Protein AF-D5GUL9-F1 (afdb_monomer_lite)

Structure (mmCIF, N/CA/C/O backbone):
data_AF-D5GUL9-F1
#
_entry.id   AF-D5GUL9-F1
#
loop_
_atom_site.group_PDB
_atom_site.id
_atom_site.type_symbol
_atom_site.label_atom_id
_atom_site.label_alt_id
_atom_site.label_comp_id
_atom_site.label_asym_id
_atom_site.label_entity_id
_atom_site.label_seq_id
_atom_site.pdbx_PDB_ins_code
_atom_site.Cartn_x
_atom_site.Cartn_y
_atom_site.Cartn_z
_atom_site.occupancy
_atom_site.B_iso_or_equiv
_atom_site.auth_seq_id
_atom_site.auth_comp_id
_atom_site.auth_asym_id
_atom_site.auth_atom_id
_atom_site.pdbx_PDB_model_num
ATOM 1 N N . ILE A 1 1 ? 2.784 20.457 -1.565 1.00 45.47 1 ILE A N 1
ATOM 2 C CA . ILE A 1 1 ? 2.070 19.154 -1.666 1.00 45.47 1 ILE A CA 1
ATOM 3 C C . ILE A 1 1 ? 2.565 18.297 -2.845 1.00 45.47 1 ILE A C 1
ATOM 5 O O . ILE A 1 1 ? 2.375 17.093 -2.819 1.00 45.47 1 ILE A O 1
ATOM 9 N N . THR A 1 2 ? 3.294 18.851 -3.817 1.00 45.06 2 THR A N 1
ATOM 10 C CA . THR A 1 2 ? 3.785 18.131 -5.011 1.00 45.06 2 THR A CA 1
ATOM 11 C C . THR A 1 2 ? 5.246 17.654 -4.959 1.00 45.06 2 THR A C 1
ATOM 13 O O . THR A 1 2 ? 5.684 17.005 -5.896 1.00 45.06 2 THR A O 1
ATOM 16 N N . SER A 1 3 ? 6.004 17.922 -3.888 1.00 44.41 3 SER A N 1
ATOM 17 C CA . SER A 1 3 ? 7.463 17.697 -3.845 1.00 44.41 3 SER A CA 1
ATOM 18 C C . SER A 1 3 ? 7.955 16.531 -2.974 1.00 44.41 3 SER A C 1
ATOM 20 O O . SER A 1 3 ? 9.156 16.307 -2.916 1.00 44.41 3 SER A O 1
ATOM 22 N N . LEU A 1 4 ? 7.079 15.793 -2.279 1.00 50.78 4 LEU 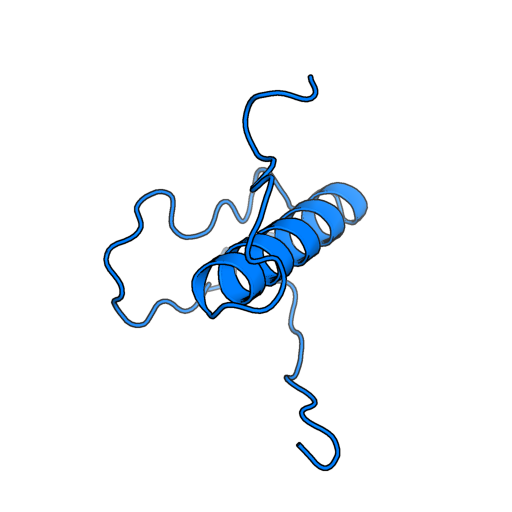A N 1
ATOM 23 C CA . LEU A 1 4 ? 7.510 14.787 -1.285 1.00 50.78 4 LEU A CA 1
ATOM 24 C C . LEU A 1 4 ? 7.364 13.322 -1.730 1.00 50.78 4 LEU A C 1
ATOM 26 O O . LEU A 1 4 ? 7.874 12.442 -1.051 1.00 50.78 4 LEU A O 1
ATOM 30 N N . TRP A 1 5 ? 6.715 13.049 -2.868 1.00 52.69 5 TRP A N 1
ATOM 31 C CA . TRP A 1 5 ? 6.429 11.672 -3.322 1.00 52.69 5 TRP A CA 1
ATOM 32 C C . TRP A 1 5 ? 6.608 11.458 -4.831 1.00 52.69 5 TRP A C 1
ATOM 34 O O . TRP A 1 5 ? 6.280 10.395 -5.353 1.00 52.69 5 TRP A O 1
ATOM 44 N N . TYR A 1 6 ? 7.082 12.475 -5.552 1.00 50.69 6 TYR A N 1
ATOM 45 C CA . TYR A 1 6 ? 7.183 12.444 -7.005 1.00 50.69 6 TYR A CA 1
ATOM 46 C C . TYR A 1 6 ? 8.559 11.917 -7.425 1.00 50.69 6 TYR A C 1
ATOM 48 O O . TYR A 1 6 ? 9.561 12.615 -7.291 1.00 50.69 6 TYR A O 1
ATOM 56 N N . GLN A 1 7 ? 8.617 10.680 -7.929 1.00 59.69 7 GLN A N 1
ATOM 57 C CA . GLN A 1 7 ? 9.742 10.257 -8.762 1.00 59.69 7 GLN A CA 1
ATOM 58 C C . GLN A 1 7 ? 9.571 10.911 -10.139 1.00 59.69 7 GLN A C 1
ATOM 60 O O . GLN A 1 7 ? 8.706 10.510 -10.909 1.00 59.69 7 GLN A O 1
ATOM 65 N N . GLU A 1 8 ? 10.375 11.935 -10.436 1.00 63.94 8 GLU A N 1
ATOM 66 C CA . GLU A 1 8 ? 10.331 12.684 -11.707 1.00 63.94 8 GLU A CA 1
ATOM 67 C C . GLU A 1 8 ? 10.637 11.823 -12.941 1.00 63.94 8 GLU A C 1
ATOM 69 O O . GLU A 1 8 ? 10.197 12.129 -14.048 1.00 63.94 8 GLU A O 1
ATOM 74 N N . VAL A 1 9 ? 11.377 10.729 -12.753 1.00 73.62 9 VAL A N 1
ATOM 75 C CA . VAL A 1 9 ? 11.799 9.793 -13.798 1.00 73.62 9 VAL A CA 1
ATOM 76 C C . VAL A 1 9 ? 11.776 8.359 -13.257 1.00 73.62 9 VAL A C 1
ATOM 78 O O . VAL A 1 9 ? 11.913 8.139 -12.055 1.00 73.62 9 VAL A O 1
ATOM 81 N N . GLY A 1 10 ? 11.621 7.362 -14.136 1.00 76.69 10 GLY A N 1
ATOM 82 C CA . GLY A 1 10 ? 11.665 5.945 -13.742 1.00 76.69 10 GLY A CA 1
ATOM 83 C C . GLY A 1 10 ? 10.361 5.388 -13.158 1.00 76.69 10 GLY A C 1
ATOM 84 O O . GLY A 1 10 ? 10.400 4.501 -12.315 1.00 76.69 10 GLY A O 1
ATOM 85 N N . LEU A 1 11 ? 9.206 5.860 -13.631 1.00 82.19 11 LEU A N 1
ATOM 86 C CA . LEU A 1 11 ? 7.871 5.477 -13.137 1.00 82.19 11 LEU A CA 1
ATOM 87 C C . LEU A 1 11 ? 7.503 3.990 -13.311 1.00 82.19 11 LEU A C 1
ATOM 89 O O . LEU A 1 11 ? 6.481 3.548 -12.796 1.00 82.19 11 LEU A O 1
ATOM 93 N N . THR A 1 12 ? 8.313 3.221 -14.037 1.00 86.44 12 THR A N 1
ATOM 94 C CA . THR A 1 12 ? 8.091 1.795 -14.317 1.00 86.44 12 THR A CA 1
ATOM 95 C C . THR A 1 12 ? 9.121 0.883 -13.648 1.00 86.44 12 THR A C 1
ATOM 97 O O . THR A 1 12 ? 9.183 -0.302 -13.966 1.00 86.44 12 THR A O 1
ATOM 100 N N . ASN A 1 13 ? 9.970 1.411 -12.760 1.00 90.62 13 ASN A N 1
ATOM 101 C CA . ASN A 1 13 ? 10.923 0.590 -12.013 1.00 90.62 13 ASN A CA 1
ATOM 102 C C . ASN A 1 13 ? 10.249 -0.101 -10.806 1.00 90.62 13 ASN A C 1
ATOM 104 O O . ASN A 1 13 ? 9.117 0.205 -10.430 1.00 90.62 13 ASN A O 1
ATOM 108 N N . TYR A 1 14 ? 10.966 -1.032 -10.174 1.00 87.25 14 TYR A N 1
ATOM 109 C CA . TYR A 1 14 ? 10.454 -1.786 -9.026 1.00 87.25 14 TYR A CA 1
ATOM 110 C C . TYR A 1 14 ? 10.095 -0.894 -7.821 1.00 87.25 14 TYR A C 1
ATOM 112 O O . TYR A 1 14 ? 9.093 -1.126 -7.148 1.00 87.25 14 TYR A O 1
ATOM 120 N N . ALA A 1 15 ? 10.868 0.169 -7.573 1.00 87.56 15 ALA A N 1
ATOM 121 C CA . ALA A 1 15 ? 10.583 1.114 -6.494 1.00 87.56 15 ALA A CA 1
ATOM 122 C C . ALA A 1 15 ? 9.283 1.897 -6.749 1.00 87.56 15 ALA A C 1
ATOM 124 O O . ALA A 1 15 ? 8.485 2.081 -5.833 1.00 87.56 15 ALA A O 1
ATOM 125 N N . ALA A 1 16 ? 9.023 2.293 -7.997 1.00 87.50 16 ALA A N 1
ATOM 126 C CA . ALA A 1 16 ? 7.782 2.935 -8.404 1.00 87.50 16 ALA A CA 1
ATOM 127 C C . ALA A 1 16 ? 6.587 1.982 -8.240 1.00 87.50 16 ALA A C 1
ATOM 129 O O . ALA A 1 16 ? 5.557 2.388 -7.702 1.00 87.50 16 ALA A O 1
ATOM 130 N N . ALA A 1 17 ? 6.733 0.701 -8.601 1.00 90.19 17 ALA A N 1
ATOM 131 C CA . ALA A 1 17 ? 5.705 -0.313 -8.351 1.00 90.19 17 ALA A CA 1
ATOM 132 C C . ALA A 1 17 ? 5.374 -0.432 -6.849 1.00 90.19 17 ALA A C 1
ATOM 134 O O . ALA A 1 17 ? 4.203 -0.362 -6.474 1.00 90.19 17 ALA A O 1
ATOM 135 N N . TYR A 1 18 ? 6.385 -0.489 -5.976 1.00 90.50 18 TYR A N 1
ATOM 136 C CA . TYR A 1 18 ? 6.179 -0.492 -4.523 1.00 90.50 18 TYR A CA 1
ATOM 137 C C . TYR A 1 18 ? 5.466 0.776 -4.023 1.00 90.50 18 TYR A C 1
ATOM 139 O O . TYR A 1 18 ? 4.454 0.689 -3.322 1.00 90.50 18 TYR A O 1
ATOM 147 N N . CYS A 1 19 ? 5.932 1.961 -4.433 1.00 90.19 19 CYS A N 1
ATOM 148 C CA . CYS A 1 19 ? 5.311 3.238 -4.073 1.00 90.19 19 CYS A CA 1
ATOM 149 C C . CYS A 1 19 ? 3.841 3.307 -4.516 1.00 90.19 19 CYS A C 1
ATOM 151 O O . CYS A 1 19 ? 2.987 3.762 -3.752 1.00 90.19 19 CYS A O 1
ATOM 153 N N . THR A 1 20 ? 3.523 2.839 -5.728 1.00 91.12 20 THR A N 1
ATOM 154 C CA . THR A 1 20 ? 2.140 2.812 -6.232 1.00 91.12 20 THR A CA 1
ATOM 155 C C . THR A 1 20 ? 1.263 1.817 -5.473 1.00 91.12 20 THR A C 1
ATOM 157 O O . THR A 1 20 ? 0.143 2.176 -5.109 1.00 91.12 20 THR A O 1
ATOM 160 N N . GLY A 1 21 ? 1.766 0.620 -5.152 1.00 91.88 21 GLY A N 1
ATOM 161 C CA . GLY A 1 21 ? 1.052 -0.357 -4.325 1.00 91.88 21 GLY A CA 1
ATOM 162 C C . GLY A 1 21 ? 0.728 0.192 -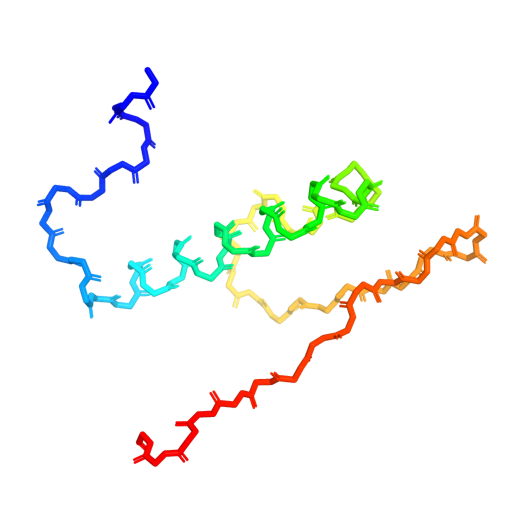2.934 1.00 91.88 21 GLY A C 1
ATOM 163 O O . GLY A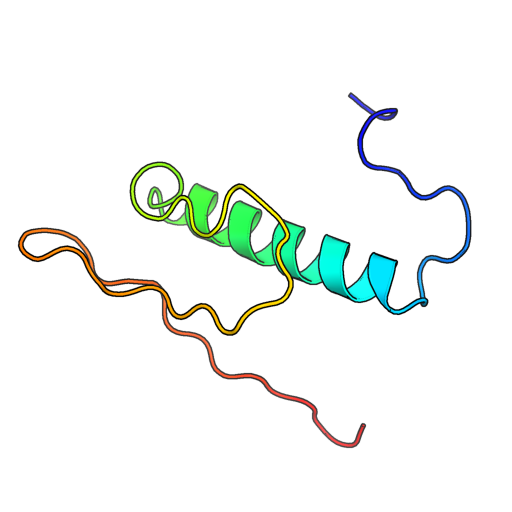 1 21 ? -0.427 0.151 -2.500 1.00 91.88 21 GLY A O 1
ATOM 164 N N . LEU A 1 22 ? 1.714 0.810 -2.275 1.00 91.88 22 LEU A N 1
ATOM 165 C CA . LEU A 1 22 ? 1.527 1.462 -0.977 1.00 91.88 22 LEU A CA 1
ATOM 166 C C . LEU A 1 22 ? 0.520 2.620 -1.062 1.00 91.88 22 LEU A C 1
ATOM 168 O O . LEU A 1 22 ? -0.361 2.741 -0.208 1.00 91.88 22 LEU A O 1
ATOM 172 N N . LEU A 1 23 ? 0.608 3.452 -2.103 1.00 92.56 23 LEU A N 1
ATOM 173 C CA . LEU A 1 23 ? -0.318 4.562 -2.323 1.00 92.56 23 LEU A CA 1
ATOM 174 C C . LEU A 1 23 ? -1.765 4.075 -2.483 1.00 92.56 23 LEU A C 1
ATOM 176 O O . LEU A 1 23 ? -2.680 4.668 -1.904 1.00 92.56 23 LEU A O 1
ATOM 180 N N . VAL A 1 24 ? -1.982 3.002 -3.250 1.00 93.75 24 VAL A N 1
ATOM 181 C CA . VAL A 1 24 ? -3.310 2.401 -3.438 1.00 93.75 24 VAL A CA 1
ATOM 182 C C . VAL A 1 24 ? -3.838 1.836 -2.121 1.00 93.75 24 VAL A C 1
ATOM 184 O O . VAL A 1 24 ? -4.976 2.144 -1.761 1.00 93.75 24 VAL A O 1
ATOM 187 N N . ALA A 1 25 ? -3.019 1.095 -1.366 1.00 92.25 25 ALA A N 1
ATOM 188 C CA . ALA A 1 25 ? -3.409 0.548 -0.066 1.00 92.25 25 ALA A CA 1
ATOM 189 C C . ALA A 1 25 ? -3.836 1.653 0.918 1.00 92.25 25 ALA A C 1
ATOM 191 O O . ALA A 1 25 ? -4.917 1.578 1.505 1.00 92.25 25 ALA A O 1
ATOM 192 N N . ARG A 1 26 ? -3.052 2.736 1.040 1.00 93.12 26 ARG A N 1
ATOM 193 C CA . ARG A 1 26 ? -3.393 3.875 1.915 1.00 93.12 26 ARG A CA 1
ATOM 194 C C . ARG A 1 26 ? -4.661 4.589 1.483 1.00 93.12 26 ARG A C 1
ATOM 196 O O . ARG A 1 26 ? -5.514 4.874 2.320 1.00 93.12 26 ARG A O 1
ATOM 203 N N . ARG A 1 27 ? -4.817 4.841 0.181 1.00 94.25 27 ARG A N 1
ATOM 204 C CA . ARG A 1 27 ? -6.023 5.477 -0.363 1.00 94.25 27 ARG A CA 1
ATOM 205 C C . ARG A 1 27 ? -7.270 4.630 -0.106 1.00 94.25 27 ARG A C 1
ATOM 207 O O . ARG A 1 27 ? -8.335 5.181 0.163 1.00 94.25 27 ARG A O 1
ATOM 214 N N . LEU A 1 28 ? -7.149 3.307 -0.200 1.00 93.44 28 LEU A N 1
ATOM 215 C CA . LEU A 1 28 ? -8.247 2.383 0.057 1.00 93.44 28 LEU A CA 1
ATOM 216 C C . LEU A 1 28 ? -8.617 2.352 1.545 1.00 93.44 28 LEU A C 1
ATOM 218 O O . LEU A 1 28 ? -9.792 2.503 1.870 1.00 93.44 28 LEU A O 1
ATOM 222 N N . LEU A 1 29 ? -7.635 2.242 2.444 1.00 92.44 29 LEU A N 1
ATOM 223 C CA . LEU A 1 29 ? -7.887 2.243 3.889 1.00 92.44 29 LEU A CA 1
ATOM 224 C C . LEU A 1 29 ? -8.507 3.561 4.370 1.00 92.44 29 LEU A C 1
ATOM 226 O O . LEU A 1 29 ? -9.455 3.527 5.148 1.00 92.44 29 LEU A O 1
ATOM 230 N N . GLN A 1 30 ? -8.057 4.706 3.845 1.00 93.50 30 GLN A N 1
ATOM 231 C CA . GLN A 1 30 ? -8.667 6.010 4.143 1.00 93.50 30 GLN A CA 1
ATOM 232 C C . GLN A 1 30 ? -10.134 6.075 3.711 1.00 93.50 30 GLN A C 1
ATOM 234 O O . GLN A 1 30 ? -10.975 6.597 4.436 1.00 93.50 30 GLN A O 1
ATOM 239 N N . ARG A 1 31 ? -10.471 5.513 2.543 1.00 93.06 31 ARG A N 1
ATOM 240 C CA . ARG A 1 31 ? -11.863 5.456 2.066 1.00 93.06 31 ARG A CA 1
ATOM 241 C C . ARG A 1 31 ? -12.755 4.555 2.917 1.00 93.06 31 ARG A C 1
ATOM 243 O O . ARG A 1 31 ? -13.951 4.811 2.988 1.00 93.06 31 ARG A O 1
ATOM 250 N N . LEU A 1 32 ? -12.187 3.519 3.529 1.00 92.00 32 LEU A N 1
ATOM 251 C CA . LEU A 1 32 ? -12.901 2.603 4.421 1.00 92.00 32 LEU A CA 1
ATOM 252 C C . LEU A 1 32 ? -12.893 3.059 5.891 1.00 92.00 32 LEU A C 1
ATOM 254 O O . LEU A 1 32 ? -13.537 2.417 6.714 1.00 92.00 32 LEU A O 1
ATOM 258 N N . GLY A 1 33 ? -12.184 4.142 6.230 1.00 90.25 33 GLY A N 1
ATOM 259 C CA . GLY A 1 33 ? -12.033 4.616 7.612 1.00 90.25 33 GLY A CA 1
ATOM 260 C C . GLY A 1 33 ? -11.178 3.696 8.495 1.00 90.25 33 GLY A C 1
ATOM 261 O O . GLY A 1 33 ? -11.381 3.641 9.704 1.00 90.25 33 GLY A O 1
ATOM 262 N N . LEU A 1 34 ? -10.259 2.941 7.888 1.00 91.00 34 LEU A N 1
ATOM 263 C CA . LEU A 1 34 ? -9.413 1.931 8.539 1.00 91.00 34 LEU A CA 1
ATOM 264 C C . LEU A 1 34 ? -7.929 2.330 8.605 1.00 91.00 34 LEU A C 1
ATOM 266 O O . LEU A 1 34 ? -7.090 1.540 9.036 1.00 91.00 34 LEU A O 1
ATOM 270 N N . ASP A 1 35 ? -7.585 3.530 8.149 1.00 88.38 35 ASP A N 1
ATOM 271 C CA . ASP A 1 35 ? -6.210 4.004 7.979 1.00 88.38 35 ASP A CA 1
ATOM 272 C C . ASP A 1 35 ? -5.445 4.185 9.294 1.00 88.38 35 ASP A C 1
ATOM 274 O O . ASP A 1 35 ? -4.240 3.936 9.331 1.00 88.38 35 ASP A O 1
ATOM 278 N N . SER A 1 36 ? -6.138 4.575 10.364 1.00 87.94 36 SER A N 1
ATOM 279 C CA . SER A 1 36 ? -5.560 4.704 11.706 1.00 87.94 36 SER A CA 1
ATOM 280 C C . SER A 1 36 ? -5.401 3.361 12.422 1.00 87.94 36 SER A C 1
ATOM 282 O O . SER A 1 36 ? -4.449 3.179 13.177 1.00 87.94 36 SER A O 1
ATOM 284 N N . LEU A 1 37 ? -6.315 2.418 12.173 1.00 88.44 37 LEU A N 1
ATOM 285 C CA . LEU A 1 37 ? -6.334 1.101 12.812 1.00 88.44 37 LEU A CA 1
ATOM 286 C C . LEU A 1 37 ? -5.284 0.166 12.196 1.00 88.44 37 LEU A C 1
ATOM 288 O O . LEU A 1 37 ? -4.552 -0.515 12.907 1.00 88.44 37 LEU A O 1
ATOM 292 N N . TYR A 1 38 ? -5.187 0.170 10.865 1.00 89.06 38 TYR A N 1
ATOM 293 C CA . TYR A 1 38 ? -4.266 -0.671 10.107 1.00 89.06 38 TYR A CA 1
ATOM 294 C C . TYR A 1 38 ? -3.144 0.175 9.502 1.00 89.06 38 TYR A C 1
ATOM 296 O O . TYR A 1 38 ? -3.033 0.364 8.287 1.00 89.06 38 TYR A O 1
ATOM 304 N N . ALA A 1 39 ? -2.274 0.675 10.382 1.00 86.44 39 ALA A N 1
ATOM 305 C CA . ALA A 1 39 ? -1.108 1.458 9.994 1.00 86.44 39 ALA A CA 1
ATOM 306 C C . ALA A 1 39 ? -0.054 0.634 9.231 1.00 86.44 39 ALA A C 1
ATOM 308 O O . ALA A 1 39 ? 0.739 1.234 8.519 1.00 86.44 39 ALA A O 1
ATOM 309 N N . GLY A 1 40 ? -0.064 -0.702 9.287 1.00 88.00 40 GLY A N 1
ATOM 310 C CA . GLY A 1 40 ? 0.918 -1.553 8.600 1.00 88.00 40 GLY A CA 1
ATOM 311 C C . GLY A 1 40 ? 2.361 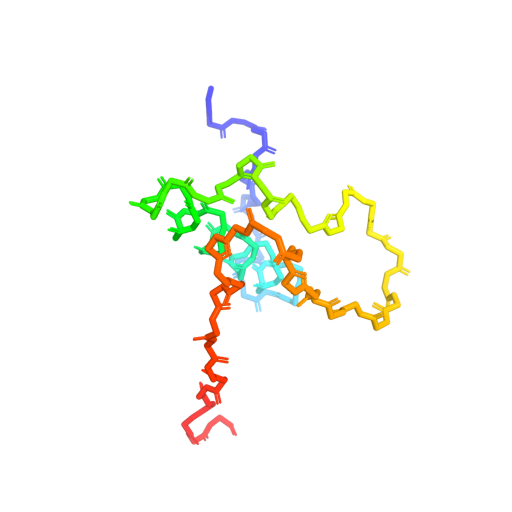-1.327 9.080 1.00 88.00 40 GLY A C 1
ATOM 312 O O . GLY A 1 40 ? 2.579 -0.756 10.145 1.00 88.00 40 GLY A O 1
ATOM 313 N N . ALA A 1 41 ? 3.351 -1.755 8.292 1.00 87.06 41 ALA A N 1
ATOM 314 C CA . ALA A 1 41 ? 4.764 -1.522 8.596 1.00 87.06 41 ALA A CA 1
ATOM 315 C C . ALA A 1 41 ? 5.155 -0.053 8.335 1.00 87.06 41 ALA A C 1
ATOM 317 O O . ALA A 1 41 ? 5.011 0.452 7.218 1.00 87.06 41 ALA A O 1
ATOM 318 N N . THR A 1 42 ? 5.635 0.644 9.370 1.00 84.06 42 THR A N 1
ATOM 319 C CA . THR A 1 42 ? 6.094 2.044 9.287 1.00 84.06 42 THR A CA 1
ATOM 320 C C . THR A 1 42 ? 7.539 2.171 8.819 1.00 84.06 42 THR A C 1
ATOM 322 O O . THR A 1 42 ? 7.912 3.198 8.256 1.00 84.06 42 THR A O 1
ATOM 325 N N . GLU A 1 43 ? 8.342 1.131 9.034 1.00 86.25 43 GLU A N 1
ATOM 326 C CA . GLU A 1 43 ? 9.727 1.041 8.583 1.00 86.25 43 GLU A CA 1
ATOM 327 C C . GLU A 1 43 ? 9.846 0.002 7.467 1.00 86.25 43 GLU A C 1
ATOM 329 O O . GLU A 1 43 ? 9.185 -1.036 7.485 1.00 86.25 43 GLU A O 1
ATOM 334 N N . VAL A 1 44 ? 10.685 0.294 6.474 1.00 82.44 44 VAL A N 1
ATOM 335 C CA . VAL A 1 44 ? 10.904 -0.588 5.324 1.00 82.44 44 VAL A CA 1
ATOM 336 C C . VAL A 1 44 ? 12.095 -1.494 5.632 1.00 82.44 44 VAL A C 1
ATOM 338 O O . VAL A 1 44 ? 13.234 -1.119 5.364 1.00 82.44 44 VAL A O 1
ATOM 341 N N . THR A 1 45 ? 11.840 -2.666 6.218 1.00 87.00 45 THR A N 1
ATOM 342 C CA . THR A 1 45 ? 12.887 -3.664 6.525 1.00 87.00 45 THR A CA 1
ATOM 343 C C . THR A 1 45 ? 13.073 -4.695 5.410 1.00 87.00 45 THR A C 1
ATOM 345 O O . THR A 1 45 ? 14.157 -5.248 5.258 1.00 87.00 45 THR A O 1
ATOM 348 N N . GLY A 1 46 ? 12.045 -4.902 4.578 1.00 84.25 46 GLY A N 1
ATOM 349 C CA . GLY A 1 46 ? 12.047 -5.896 3.498 1.00 84.25 46 GLY A CA 1
ATOM 350 C C . GLY A 1 46 ? 11.690 -7.314 3.949 1.00 84.25 46 GLY A C 1
ATOM 351 O O . GLY A 1 46 ? 11.702 -8.224 3.123 1.00 84.25 46 GLY A O 1
ATOM 352 N N . ASP A 1 47 ? 11.352 -7.494 5.225 1.00 89.56 47 ASP A N 1
ATOM 353 C CA . ASP A 1 47 ? 10.901 -8.773 5.764 1.00 89.56 47 ASP A CA 1
ATOM 354 C C . ASP A 1 47 ? 9.454 -9.081 5.358 1.00 89.56 47 ASP A C 1
ATOM 356 O O . ASP A 1 47 ? 8.683 -8.202 4.959 1.00 89.56 47 ASP A O 1
ATOM 360 N N . GLU A 1 48 ? 9.068 -10.349 5.488 1.00 88.44 48 GLU A N 1
ATOM 361 C CA . GLU A 1 48 ? 7.682 -10.760 5.301 1.00 88.44 48 GLU A CA 1
ATOM 362 C C . GLU A 1 48 ? 6.791 -10.138 6.387 1.00 88.44 48 GLU A C 1
ATOM 364 O O . GLU A 1 48 ? 7.031 -10.297 7.584 1.00 88.44 48 GLU A O 1
ATOM 369 N N . PHE A 1 49 ? 5.740 -9.435 5.963 1.00 89.69 49 PHE A N 1
ATOM 370 C CA . PHE A 1 49 ? 4.798 -8.772 6.856 1.00 89.69 49 PHE A CA 1
ATOM 371 C C . PHE A 1 49 ? 3.360 -9.072 6.434 1.00 89.69 49 PHE A C 1
ATOM 373 O O . PHE A 1 49 ? 2.948 -8.737 5.323 1.00 89.69 49 PHE A O 1
ATOM 380 N N . ASN A 1 50 ? 2.586 -9.650 7.352 1.00 88.56 50 ASN A N 1
ATOM 381 C CA . ASN A 1 50 ? 1.160 -9.909 7.184 1.00 88.56 50 ASN A CA 1
ATOM 382 C C . ASN A 1 50 ? 0.382 -9.161 8.272 1.00 88.56 50 ASN A C 1
ATOM 384 O O . ASN A 1 50 ? 0.736 -9.207 9.449 1.00 88.56 50 ASN A O 1
ATOM 388 N N . VAL A 1 51 ? -0.660 -8.430 7.868 1.00 87.75 51 VAL A N 1
ATOM 389 C CA . VAL A 1 51 ? -1.509 -7.681 8.802 1.00 87.75 51 VAL A CA 1
ATOM 390 C C . VAL A 1 51 ? -2.512 -8.633 9.432 1.00 87.75 51 VAL A C 1
ATOM 392 O O . VAL A 1 51 ? -3.398 -9.142 8.747 1.00 87.75 51 VAL A O 1
ATOM 395 N N . GLU A 1 52 ? -2.407 -8.807 10.743 1.00 87.62 52 GLU A N 1
ATOM 396 C CA . GLU A 1 52 ? -3.402 -9.528 11.529 1.00 87.62 52 GLU A CA 1
ATOM 397 C C . GLU A 1 52 ? -4.575 -8.605 11.908 1.00 87.62 52 GLU A C 1
ATOM 399 O O . GLU A 1 52 ? -4.380 -7.404 12.141 1.00 87.62 52 GLU A O 1
ATOM 404 N N . PRO A 1 53 ? -5.812 -9.130 11.952 1.00 85.69 53 PRO A N 1
ATOM 405 C CA . PRO A 1 53 ? -6.971 -8.368 12.392 1.00 85.69 53 PRO A CA 1
ATOM 406 C C . PRO A 1 53 ? -6.883 -8.044 13.888 1.00 85.69 53 PRO A C 1
ATOM 408 O O . PRO A 1 53 ? -6.332 -8.808 14.675 1.00 85.69 53 PRO A O 1
ATOM 411 N N . VAL A 1 54 ? -7.475 -6.923 14.298 1.00 86.12 54 VAL A N 1
ATOM 412 C CA . VAL A 1 54 ? -7.617 -6.605 15.727 1.00 86.12 54 VAL A CA 1
ATOM 413 C C . VAL A 1 54 ? -8.731 -7.443 16.374 1.00 86.12 5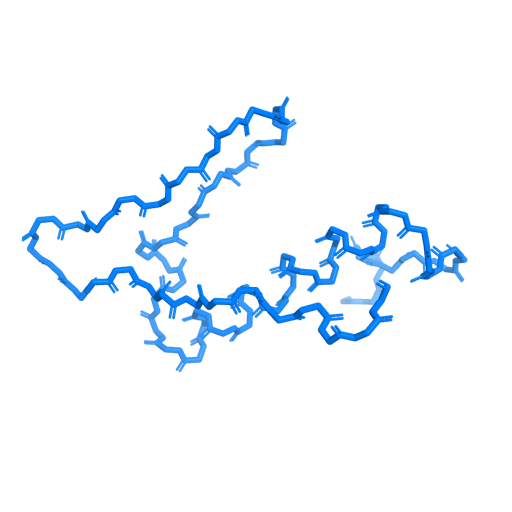4 VAL A C 1
ATOM 415 O O . VAL A 1 54 ? -9.774 -7.659 15.760 1.00 86.12 54 VAL A O 1
ATOM 418 N N . ASP A 1 55 ? -8.549 -7.858 17.633 1.00 80.12 55 ASP A N 1
ATOM 419 C CA . ASP A 1 55 ? -9.478 -8.769 18.334 1.00 80.12 55 ASP A CA 1
ATOM 420 C C . ASP A 1 55 ? -10.916 -8.230 18.473 1.00 80.12 55 ASP A C 1
ATOM 422 O O . ASP A 1 55 ? -11.878 -8.990 18.420 1.00 80.12 55 ASP A O 1
ATOM 426 N N . ASN A 1 56 ? -11.080 -6.915 18.658 1.00 79.19 56 ASN A N 1
ATOM 427 C CA . ASN A 1 56 ? -12.375 -6.263 18.901 1.00 79.19 56 ASN A CA 1
ATOM 428 C C . ASN A 1 56 ? -12.609 -5.086 17.941 1.00 79.19 56 ASN A C 1
ATOM 430 O O . ASN A 1 56 ? -12.883 -3.961 18.365 1.00 79.19 56 ASN A O 1
ATOM 434 N N . GLY A 1 57 ? -12.475 -5.326 16.637 1.00 81.44 57 GLY A N 1
ATOM 435 C CA . GLY A 1 57 ? -12.678 -4.293 15.624 1.00 81.44 57 GLY A CA 1
ATOM 436 C C . GLY A 1 57 ? -13.007 -4.840 14.235 1.00 81.44 57 GLY A C 1
ATOM 437 O O . GLY A 1 57 ? -13.136 -6.049 14.045 1.00 81.44 57 GLY A O 1
ATOM 438 N N . PRO A 1 58 ? -13.186 -3.949 13.247 1.00 84.88 58 PRO A N 1
ATOM 439 C CA . PRO A 1 58 ? -13.394 -4.355 11.865 1.00 84.88 58 PRO A CA 1
ATOM 440 C C . PRO A 1 58 ? -12.169 -5.121 11.356 1.00 84.88 58 PRO A C 1
ATOM 442 O O . PRO A 1 58 ? -11.035 -4.706 11.588 1.00 84.88 58 PRO A O 1
ATOM 445 N N . GLY A 1 59 ? -12.398 -6.235 10.660 1.00 87.38 59 GLY A N 1
ATOM 446 C CA . GLY A 1 59 ? -11.324 -7.076 10.132 1.00 87.38 59 GLY A CA 1
ATOM 447 C C . GLY A 1 59 ? -10.415 -6.339 9.144 1.00 87.38 59 GLY A C 1
ATOM 448 O O . GLY A 1 59 ? -10.816 -5.353 8.518 1.00 87.38 59 GLY A O 1
ATOM 449 N N . ALA A 1 60 ? -9.185 -6.832 8.998 1.00 89.38 60 ALA A N 1
ATOM 450 C CA . ALA A 1 60 ? -8.241 -6.311 8.020 1.00 89.38 60 ALA A CA 1
ATOM 451 C C . ALA A 1 60 ? -8.810 -6.448 6.598 1.00 89.38 60 ALA A C 1
ATOM 453 O O . ALA A 1 60 ? -9.442 -7.451 6.250 1.00 89.38 60 ALA A O 1
ATOM 454 N N . PHE A 1 61 ? -8.590 -5.430 5.764 1.00 90.19 61 PHE A N 1
ATOM 455 C CA . PHE A 1 61 ? -9.030 -5.475 4.375 1.00 90.19 61 PHE A CA 1
ATOM 456 C C . PHE A 1 61 ? -8.273 -6.572 3.621 1.00 90.19 61 PHE A C 1
ATOM 458 O O . PHE A 1 61 ? -7.046 -6.543 3.534 1.00 90.19 61 PHE A O 1
ATOM 465 N N . ARG A 1 62 ? -9.014 -7.524 3.050 1.00 91.19 62 ARG A N 1
ATOM 466 C CA . ARG A 1 62 ? -8.452 -8.642 2.293 1.00 91.19 62 ARG A CA 1
ATOM 467 C C . ARG A 1 62 ? -8.582 -8.388 0.797 1.00 91.19 62 ARG A C 1
ATOM 469 O O . ARG A 1 62 ? -9.690 -8.242 0.286 1.00 91.19 62 ARG A O 1
ATOM 476 N N . CYS A 1 63 ? -7.455 -8.397 0.096 1.00 90.88 63 CYS A N 1
ATOM 477 C CA . CYS A 1 63 ? -7.392 -8.395 -1.361 1.00 90.88 63 CYS A CA 1
ATOM 478 C C . CYS A 1 63 ? -6.606 -9.602 -1.873 1.00 90.88 63 CYS A C 1
ATO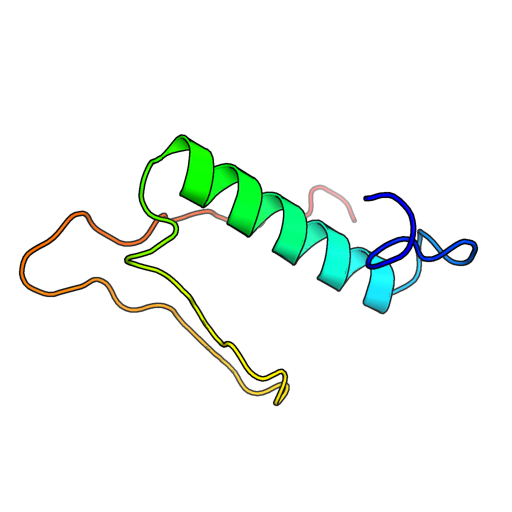M 480 O O . CYS A 1 63 ? -5.797 -10.191 -1.156 1.00 90.88 63 CYS A O 1
ATOM 482 N N . TYR A 1 64 ? -6.866 -9.963 -3.124 1.00 93.00 64 TYR A N 1
ATOM 483 C CA . TYR A 1 64 ? -6.123 -10.987 -3.844 1.00 93.00 64 TYR A CA 1
ATOM 484 C C . TYR A 1 64 ? -5.303 -10.313 -4.937 1.00 93.00 64 TYR A C 1
ATOM 486 O O . TYR A 1 64 ? -5.771 -9.364 -5.568 1.00 93.00 64 TYR A O 1
ATOM 494 N N . LEU A 1 65 ? -4.077 -10.792 -5.136 1.00 92.81 65 LEU A N 1
ATOM 495 C CA . LEU A 1 65 ? -3.228 -10.335 -6.225 1.00 92.81 65 LEU A CA 1
ATOM 496 C C . LEU A 1 65 ? -3.696 -10.984 -7.530 1.00 92.81 65 LEU A C 1
ATOM 498 O O . LEU A 1 65 ? -3.736 -12.209 -7.628 1.00 92.81 65 LEU A O 1
ATOM 502 N N . ASP A 1 66 ? -4.015 -10.158 -8.521 1.00 93.88 66 ASP A N 1
ATOM 503 C CA . ASP A 1 66 ? -4.280 -10.586 -9.892 1.00 93.88 66 ASP A CA 1
ATOM 504 C C . ASP A 1 66 ? -3.145 -10.090 -10.794 1.00 93.88 66 ASP A C 1
ATOM 506 O O . ASP A 1 66 ? -2.913 -8.884 -10.907 1.00 93.88 66 ASP A O 1
ATOM 510 N N . VAL A 1 67 ? -2.412 -11.030 -11.392 1.00 91.94 67 VAL A N 1
ATOM 511 C CA . VAL A 1 67 ? -1.287 -10.758 -12.301 1.00 91.94 67 VAL A CA 1
ATOM 512 C C . VAL A 1 67 ? -1.684 -10.860 -13.776 1.00 91.94 67 VAL A C 1
ATOM 514 O O . VAL A 1 67 ? -0.893 -10.506 -14.649 1.00 91.94 67 VAL A O 1
ATOM 517 N N . GLY A 1 68 ? -2.897 -11.326 -14.085 1.00 94.00 68 GLY A N 1
ATOM 518 C CA . GLY A 1 68 ? -3.330 -11.565 -15.459 1.00 94.00 68 GLY A CA 1
ATOM 519 C C . GLY A 1 68 ? -2.387 -12.500 -16.234 1.00 94.00 68 GLY A C 1
ATOM 520 O O . GLY A 1 68 ? -2.165 -13.638 -15.832 1.00 94.00 68 GLY A O 1
ATOM 521 N N . LEU A 1 69 ? -1.867 -12.012 -17.368 1.00 90.75 69 LEU A N 1
ATOM 522 C CA . LEU A 1 69 ? -0.949 -12.723 -18.280 1.00 90.75 69 LEU A CA 1
ATOM 523 C C . LEU A 1 69 ? 0.498 -12.195 -18.212 1.00 90.75 69 LEU A C 1
ATOM 525 O O . LEU A 1 69 ? 1.234 -12.343 -19.188 1.00 90.75 69 LEU A O 1
ATOM 529 N N . ALA A 1 70 ? 0.848 -11.495 -17.130 1.00 68.62 70 ALA A N 1
ATOM 530 C CA . ALA A 1 70 ? 2.164 -10.881 -16.944 1.00 68.62 70 ALA A CA 1
ATOM 531 C C . ALA A 1 70 ? 3.329 -11.877 -17.074 1.00 68.62 70 ALA A C 1
ATOM 533 O O . ALA A 1 70 ? 3.172 -13.047 -16.654 1.00 68.62 70 ALA A O 1
#

InterPro domains:
  IPR005485 Large ribosomal subunit protein uL18, eukaryota/archaea [PF17144] (8-70)
  IPR005485 Large ribosomal subunit protein uL18, eukaryota/archaea [PR00058] (3-23)
  IPR005485 Large ribosomal subunit protein uL18, eukaryota/archaea [PR00058] (64-70)
  IPR005485 Large ribosomal subunit protein uL18, eukaryota/archaea [PTHR23410] (8-70)

Radius of gyration: 14.32 Å; chains: 1; bounding box: 26×32×37 Å

Organism: NCBI:txid304559

Secondary structure (DSSP, 8-state):
--SSS--SS-TTSHHHHHHHHHHHHHHHHHHHT-TTT----SS---S---PPPPTTSPPPPP-----TT-

Foldseek 3Di:
DPPPLDPVDDCPDPVVVVSVVVVVLCVVCVVVVNCVVCVFDPDPPVDDGDDAADPPDDGDDDDDDDPDPD

Sequence (70 aa):
ITSLWYQEVGLTNYAAAYCTGLLVARRLLQRLGLDSLYAGATEVTGDEFNVEPVDNGPGAFRCYLDVGLA

pLDDT: mean 84.06, std 12.76, range [44.41, 94.25]